Protein AF-A0A969E3R2-F1 (afdb_monomer)

Mean predicted aligned error: 13.22 Å

Solvent-accessible surface area (backbone atoms only — not comparable to full-atom values): 5756 Å² total; per-residue (Å²): 136,86,90,78,77,93,78,64,50,60,49,79,47,80,44,82,46,75,50,77,48,81,46,78,47,78,49,75,51,90,48,96,88,47,92,68,66,53,71,49,77,49,79,48,79,46,80,49,36,30,44,36,42,37,40,38,42,41,61,88,53,37,36,41,35,42,35,40,38,32,45,50,55,92,89,43,81,66,16,66,86,63,40,48,75,48,80,48,75,52,67,62,86,130

Sequence (94 aa):
MARLFTQKKTAHTLFLMGGGKYFMYLGRVNNPQIQDALQTKFNTFSFDKGLMYNLKIGRGNHYFSGRIYTPVFDGKWIAIENATVELGAGFQLK

Foldseek 3Di:
DDDDDPDDQKDKDKDKDKDKDWDWDWDWDDDPVDPDTDTDIDIDIDIKIKMKMKMWGDDDQKIKIKIWIFICPPPDSPRVVVIDIDIDIDGDDD

Radius of gyration: 23.35 Å; Cα contacts (8 Å, |Δi|>4): 166; chains: 1; bounding box: 50×19×64 Å

Structure (mmCIF, N/CA/C/O backbone):
data_AF-A0A969E3R2-F1
#
_entry.id   AF-A0A969E3R2-F1
#
loop_
_atom_site.group_PDB
_atom_site.id
_atom_site.type_symbol
_atom_site.label_atom_id
_atom_site.label_alt_id
_atom_site.label_comp_id
_atom_site.label_asym_id
_atom_site.label_entity_id
_atom_site.label_seq_id
_atom_site.pdbx_PDB_ins_code
_atom_site.Cartn_x
_atom_site.Cartn_y
_atom_site.Cartn_z
_atom_site.occupancy
_atom_site.B_iso_or_equiv
_atom_site.auth_seq_id
_atom_site.auth_comp_id
_atom_site.auth_asym_id
_atom_site.auth_atom_id
_atom_site.pdbx_PDB_model_num
ATOM 1 N N . MET A 1 1 ? -25.632 -8.403 -0.029 1.00 36.66 1 MET A N 1
ATOM 2 C CA . MET A 1 1 ? -25.766 -7.692 1.264 1.00 36.66 1 MET A CA 1
ATOM 3 C C . MET A 1 1 ? -25.045 -8.488 2.345 1.00 36.66 1 MET A C 1
ATOM 5 O O . MET A 1 1 ? -25.582 -9.491 2.791 1.00 36.66 1 MET A O 1
ATOM 9 N N . ALA A 1 2 ? -23.834 -8.094 2.746 1.00 34.84 2 ALA A N 1
ATOM 10 C CA . ALA A 1 2 ? -23.123 -8.742 3.851 1.00 34.84 2 ALA A CA 1
ATOM 11 C C . ALA A 1 2 ? -23.249 -7.873 5.113 1.00 34.84 2 ALA A C 1
ATOM 13 O O . ALA A 1 2 ? -22.570 -6.859 5.253 1.00 34.84 2 ALA A O 1
ATOM 14 N N . ARG A 1 3 ? -24.169 -8.256 6.008 1.00 43.31 3 ARG A N 1
ATOM 15 C CA . ARG A 1 3 ? -24.267 -7.734 7.377 1.00 43.31 3 ARG A CA 1
ATOM 16 C C . ARG A 1 3 ? -23.210 -8.431 8.235 1.00 43.31 3 ARG A C 1
ATOM 18 O O . ARG A 1 3 ? -23.419 -9.556 8.668 1.00 43.31 3 ARG A O 1
ATOM 25 N N . LEU A 1 4 ? -22.108 -7.752 8.515 1.00 42.16 4 LEU A N 1
ATOM 26 C CA . LEU A 1 4 ? -21.256 -8.007 9.679 1.00 42.16 4 LEU A CA 1
ATOM 27 C C . LEU A 1 4 ? -20.873 -6.639 10.265 1.00 42.16 4 LEU A C 1
ATOM 29 O O . LEU A 1 4 ? -20.865 -5.664 9.527 1.00 42.16 4 LEU A O 1
ATOM 33 N N . PHE A 1 5 ? -20.566 -6.571 11.564 1.00 43.69 5 PHE A N 1
ATOM 34 C CA . PHE A 1 5 ? -20.118 -5.388 12.339 1.00 43.69 5 PHE A CA 1
ATOM 35 C C . PHE A 1 5 ? -21.127 -4.663 13.254 1.00 43.69 5 PHE A C 1
ATOM 37 O O . PHE A 1 5 ? -20.919 -3.495 13.561 1.00 43.69 5 PHE A O 1
ATOM 44 N N . THR A 1 6 ? -22.143 -5.322 13.814 1.00 46.22 6 THR A N 1
ATOM 45 C CA . THR A 1 6 ? -22.995 -4.693 14.855 1.00 46.22 6 THR A CA 1
ATOM 46 C C . THR A 1 6 ? -22.575 -4.930 16.315 1.00 46.22 6 THR A C 1
ATOM 48 O O . THR A 1 6 ? -23.359 -4.612 17.200 1.00 46.22 6 THR A O 1
ATOM 51 N N . GLN A 1 7 ? -21.356 -5.412 16.627 1.00 50.75 7 GLN A N 1
ATOM 52 C CA . GLN A 1 7 ? -20.897 -5.496 18.039 1.00 50.75 7 GLN A CA 1
ATOM 53 C C . GLN A 1 7 ? -19.402 -5.262 18.332 1.00 50.75 7 GLN A C 1
ATOM 55 O O . GLN A 1 7 ? -19.049 -5.019 19.487 1.00 50.75 7 GLN A O 1
ATOM 60 N N . LYS A 1 8 ? -18.491 -5.294 17.350 1.00 55.06 8 LYS A N 1
ATOM 61 C CA . LYS A 1 8 ? -17.065 -5.046 17.631 1.00 55.06 8 LYS A CA 1
ATOM 62 C C . LYS A 1 8 ? -16.786 -3.541 17.628 1.00 55.06 8 LYS A C 1
ATOM 64 O O . LYS A 1 8 ? -16.783 -2.920 16.572 1.00 55.06 8 LYS A O 1
ATOM 69 N N . LYS A 1 9 ? -16.531 -2.972 18.817 1.00 69.12 9 LYS A N 1
ATOM 70 C CA . LYS A 1 9 ? -16.112 -1.565 19.011 1.00 69.12 9 LYS A CA 1
ATOM 71 C C . LYS A 1 9 ? -14.812 -1.224 18.274 1.00 69.12 9 LYS A C 1
ATOM 73 O O . LYS A 1 9 ? -14.566 -0.058 18.007 1.00 69.12 9 LYS A O 1
ATOM 78 N N . THR A 1 10 ? -14.013 -2.229 17.915 1.00 78.69 10 THR A N 1
ATOM 79 C CA . THR A 1 10 ? -12.768 -2.055 17.166 1.00 78.69 10 THR A CA 1
ATOM 80 C C . THR A 1 10 ? -12.621 -3.149 16.112 1.00 78.69 10 THR A C 1
ATOM 82 O O . THR A 1 10 ? -12.883 -4.322 16.384 1.00 78.69 10 THR A O 1
ATOM 85 N N . ALA A 1 11 ? -12.190 -2.771 14.913 1.00 82.69 11 ALA A N 1
ATOM 86 C CA . ALA A 1 11 ? -11.840 -3.660 13.818 1.00 82.69 11 ALA A CA 1
ATOM 87 C C . ALA A 1 11 ? -10.421 -3.342 13.330 1.00 82.69 11 ALA A C 1
ATOM 89 O O . ALA A 1 11 ? -10.077 -2.182 13.103 1.00 82.69 11 ALA A O 1
ATOM 90 N N . HIS A 1 12 ? -9.620 -4.390 13.152 1.00 87.25 12 HIS A N 1
ATOM 91 C CA . HIS A 1 12 ? -8.268 -4.329 12.604 1.00 87.25 12 HIS A CA 1
ATOM 92 C C . HIS A 1 12 ? -8.238 -5.175 11.339 1.00 87.25 12 HIS A C 1
ATOM 94 O O . HIS A 1 12 ? -8.736 -6.301 11.345 1.00 87.25 12 HIS A O 1
ATOM 100 N N . THR A 1 13 ? -7.681 -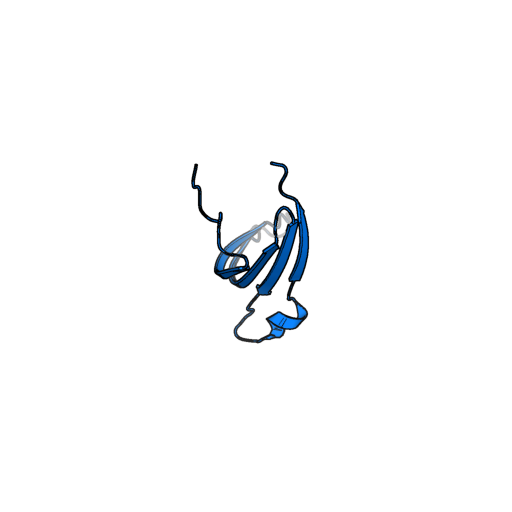4.645 10.257 1.00 87.38 13 THR A N 1
ATOM 101 C CA . THR A 1 13 ? -7.518 -5.391 9.007 1.00 87.38 13 THR A CA 1
ATOM 102 C C . THR A 1 13 ? -6.123 -5.161 8.457 1.00 87.38 13 THR A C 1
ATOM 104 O O . THR A 1 13 ? -5.706 -4.018 8.294 1.00 87.38 13 THR A O 1
ATOM 107 N N . LEU A 1 14 ? -5.410 -6.247 8.175 1.00 86.56 14 LEU A N 1
ATOM 108 C CA . LEU A 1 14 ? -4.084 -6.233 7.574 1.00 86.56 14 LEU A CA 1
ATOM 109 C C . LEU A 1 14 ? -4.183 -6.818 6.165 1.00 86.56 14 LEU A C 1
ATOM 111 O O . LEU A 1 14 ? -4.709 -7.917 5.99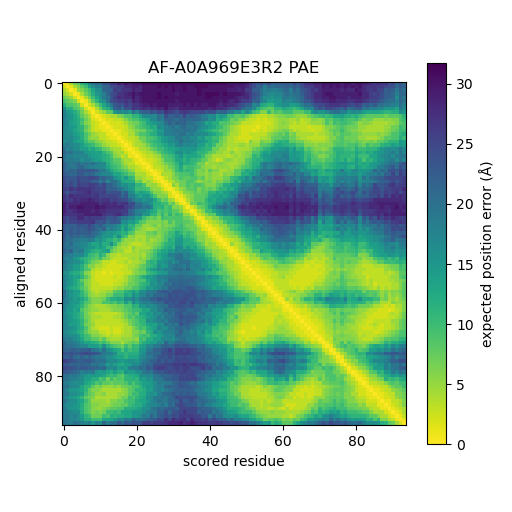8 1.00 86.56 14 LEU A O 1
ATOM 115 N N . PHE A 1 15 ? -3.675 -6.097 5.173 1.00 82.81 15 PHE A N 1
ATOM 116 C CA . PHE A 1 15 ? -3.615 -6.544 3.787 1.00 82.81 15 PHE A CA 1
ATOM 117 C C . PHE A 1 15 ? -2.175 -6.528 3.285 1.00 82.81 15 PHE A C 1
ATOM 119 O O . PHE A 1 15 ? -1.440 -5.562 3.494 1.00 82.81 15 PHE A O 1
ATOM 126 N N . LEU A 1 16 ? -1.803 -7.592 2.578 1.00 81.81 16 LEU A N 1
ATOM 127 C CA . LEU A 1 16 ? -0.610 -7.634 1.744 1.00 81.81 16 LEU A CA 1
ATOM 128 C C . LEU A 1 16 ? -1.051 -7.363 0.307 1.00 81.81 16 LEU A C 1
ATOM 130 O O . LEU A 1 16 ? -1.903 -8.070 -0.229 1.00 81.81 16 LEU A O 1
ATOM 134 N N . MET A 1 17 ? -0.502 -6.315 -0.291 1.00 78.50 17 MET A N 1
ATOM 135 C CA . MET A 1 17 ? -0.776 -5.913 -1.663 1.00 78.50 17 MET A CA 1
ATOM 136 C C . MET A 1 17 ? 0.428 -6.267 -2.527 1.00 78.50 17 MET A C 1
ATOM 138 O O . MET A 1 17 ? 1.564 -5.966 -2.169 1.00 78.50 17 MET A O 1
ATOM 142 N N . GLY A 1 18 ? 0.173 -6.904 -3.664 1.00 80.44 18 GLY A N 1
ATOM 143 C CA . GLY A 1 18 ? 1.173 -7.186 -4.685 1.00 80.44 18 GLY A CA 1
ATOM 144 C C . GLY A 1 18 ? 0.592 -6.864 -6.054 1.00 80.44 18 GLY A C 1
ATOM 145 O O . GLY A 1 18 ? -0.554 -7.214 -6.332 1.00 80.44 18 GLY A O 1
ATOM 146 N N . GLY A 1 19 ? 1.364 -6.182 -6.891 1.00 72.94 19 GLY A N 1
ATOM 147 C CA . GLY A 1 19 ? 0.981 -5.816 -8.248 1.00 72.94 19 GLY A CA 1
ATOM 148 C C . GLY A 1 19 ? 2.189 -5.825 -9.177 1.00 72.94 19 GLY A C 1
ATOM 149 O O . GLY A 1 19 ? 3.286 -5.444 -8.785 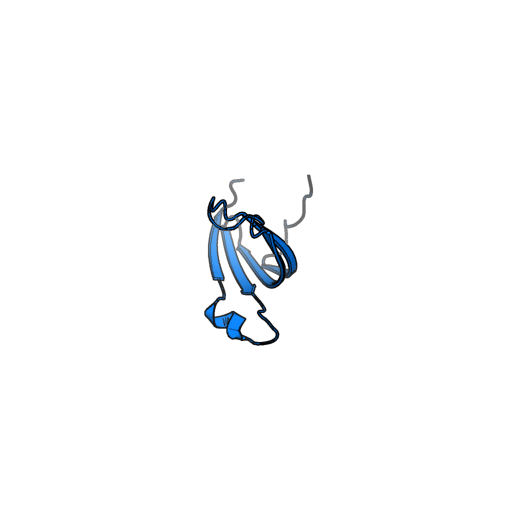1.00 72.94 19 GLY A O 1
ATOM 150 N N . GLY A 1 20 ? 1.997 -6.281 -10.411 1.00 75.75 20 GLY A N 1
ATOM 151 C CA . GLY A 1 20 ? 3.008 -6.207 -11.464 1.00 75.75 20 GLY A CA 1
ATOM 152 C C . GLY A 1 20 ? 2.609 -5.160 -12.495 1.00 75.75 20 GLY A C 1
ATOM 153 O O . GLY A 1 20 ? 1.478 -5.177 -12.982 1.00 75.75 20 GLY A O 1
ATOM 154 N N . LYS A 1 21 ? 3.525 -4.259 -12.840 1.00 74.75 21 LYS A N 1
ATOM 155 C CA . LYS A 1 21 ? 3.385 -3.323 -13.956 1.00 74.75 21 LYS A CA 1
ATOM 156 C C . LYS A 1 21 ? 4.301 -3.767 -15.087 1.00 74.75 21 LYS A C 1
ATOM 158 O O . LYS A 1 21 ? 5.505 -3.923 -14.895 1.00 74.75 21 LYS A O 1
ATOM 163 N N . TYR A 1 22 ? 3.722 -3.950 -16.267 1.00 73.44 22 TYR A N 1
ATOM 164 C CA . TYR A 1 22 ? 4.453 -4.241 -17.494 1.00 73.44 22 TYR A CA 1
ATOM 165 C C . TYR A 1 22 ? 4.447 -3.001 -18.385 1.00 73.44 22 TYR A C 1
ATOM 167 O O . TYR A 1 22 ? 3.382 -2.523 -18.776 1.00 73.44 22 TYR A O 1
ATOM 175 N N . PHE A 1 23 ? 5.633 -2.487 -18.699 1.00 75.19 23 PHE A N 1
ATOM 176 C CA . PHE A 1 23 ? 5.813 -1.360 -19.604 1.00 75.19 23 PHE A CA 1
ATOM 177 C C . PHE A 1 23 ? 6.513 -1.830 -20.875 1.00 75.19 23 PHE A C 1
ATOM 179 O O . PHE A 1 23 ? 7.572 -2.455 -20.816 1.00 75.19 23 PHE A O 1
ATOM 186 N N . MET A 1 24 ? 5.928 -1.493 -22.024 1.00 75.00 24 MET A N 1
ATOM 187 C CA . MET A 1 24 ? 6.510 -1.738 -23.338 1.00 75.00 24 MET A CA 1
ATOM 188 C C . MET A 1 24 ? 6.678 -0.401 -24.053 1.00 75.00 24 MET A C 1
ATOM 190 O O . MET A 1 24 ? 5.694 0.256 -24.394 1.00 75.00 24 MET A O 1
ATOM 194 N N . TYR A 1 25 ? 7.927 -0.002 -24.281 1.00 74.31 25 TYR A N 1
ATOM 195 C CA . TYR A 1 25 ? 8.268 1.203 -25.027 1.00 74.31 25 TYR A CA 1
ATOM 196 C C . TYR A 1 25 ? 8.772 0.815 -26.414 1.00 74.31 25 TYR A C 1
ATOM 198 O O . TYR A 1 25 ? 9.698 0.013 -26.546 1.00 74.31 25 TYR A O 1
ATOM 206 N N . LEU A 1 26 ? 8.167 1.401 -27.447 1.00 73.94 26 LEU A N 1
ATOM 207 C CA . LEU A 1 26 ? 8.595 1.263 -28.835 1.00 73.94 26 LEU A CA 1
ATOM 208 C C . LEU A 1 26 ? 9.012 2.638 -29.359 1.00 73.94 26 LEU A C 1
ATOM 210 O O . LEU A 1 26 ? 8.162 3.472 -29.668 1.00 73.94 26 LEU A O 1
ATOM 214 N N . GLY A 1 27 ? 10.319 2.865 -29.462 1.00 65.44 27 GLY A N 1
ATOM 215 C CA . GLY A 1 27 ? 10.881 4.030 -30.136 1.00 65.44 27 GLY A CA 1
ATOM 216 C C . GLY A 1 27 ? 11.105 3.716 -31.611 1.00 65.44 27 GLY A C 1
ATOM 217 O O . GLY A 1 27 ? 11.771 2.735 -31.943 1.00 65.44 27 GLY A O 1
ATOM 218 N N . ARG A 1 28 ? 10.551 4.539 -32.506 1.00 67.50 28 ARG A N 1
ATOM 219 C CA . ARG A 1 28 ? 10.878 4.519 -33.938 1.00 67.50 28 ARG A CA 1
ATOM 220 C C . ARG A 1 28 ? 11.487 5.862 -34.306 1.00 67.50 28 ARG A C 1
ATOM 222 O O . ARG A 1 28 ? 10.801 6.878 -34.230 1.00 67.50 28 ARG A O 1
ATOM 229 N N . VAL A 1 29 ? 12.756 5.866 -34.700 1.00 65.00 29 VAL A N 1
ATOM 230 C CA . VAL A 1 29 ? 13.410 7.065 -35.240 1.00 65.00 29 VAL A CA 1
ATOM 231 C C . VAL A 1 29 ? 13.312 7.007 -36.758 1.00 65.00 29 VAL A C 1
ATOM 233 O O . VAL A 1 29 ? 13.881 6.112 -37.378 1.00 65.00 29 VAL A O 1
ATOM 236 N N . ASN A 1 30 ? 12.568 7.941 -37.351 1.00 62.94 30 ASN A N 1
ATOM 237 C CA . ASN A 1 30 ? 12.417 8.031 -38.801 1.00 62.94 30 ASN A CA 1
ATOM 238 C C . ASN A 1 30 ? 13.363 9.117 -39.332 1.00 62.94 30 ASN A C 1
ATOM 240 O O . ASN A 1 30 ? 12.991 10.287 -39.403 1.00 62.94 30 ASN A O 1
ATOM 244 N N . ASN A 1 31 ? 14.612 8.740 -39.618 1.00 63.09 31 ASN A N 1
ATOM 245 C CA . ASN A 1 31 ? 15.614 9.638 -40.189 1.00 63.09 31 ASN A CA 1
ATOM 246 C C . ASN A 1 31 ? 15.919 9.205 -41.635 1.00 63.09 31 ASN A C 1
ATOM 248 O O . ASN A 1 31 ? 16.445 8.111 -41.818 1.00 63.09 31 ASN A O 1
ATOM 252 N N . PRO A 1 32 ? 15.653 10.042 -42.656 1.00 65.06 32 PRO A N 1
ATOM 253 C CA . PRO A 1 32 ? 15.896 9.694 -44.058 1.00 65.06 32 PRO A CA 1
ATOM 254 C C . PRO A 1 32 ? 17.380 9.482 -44.417 1.00 65.06 32 PRO A C 1
ATOM 256 O O . PRO A 1 32 ? 17.665 8.975 -45.497 1.00 65.06 32 PRO A O 1
ATOM 259 N N . GLN A 1 33 ? 18.327 9.844 -43.539 1.00 65.38 33 GLN A N 1
ATOM 260 C CA . GLN A 1 33 ? 19.765 9.587 -43.726 1.00 65.38 33 GLN A CA 1
ATOM 261 C C . GLN A 1 33 ? 20.238 8.233 -43.168 1.00 65.38 33 GLN A C 1
ATOM 263 O O . GLN A 1 33 ? 21.363 7.823 -43.444 1.00 65.38 33 GLN A O 1
ATOM 268 N N . ILE A 1 34 ? 19.407 7.532 -42.391 1.00 61.53 34 ILE A N 1
ATOM 269 C CA . ILE A 1 34 ? 19.720 6.221 -41.811 1.00 61.53 34 ILE A CA 1
ATOM 270 C C . ILE A 1 34 ? 18.762 5.222 -42.469 1.00 61.53 34 ILE A C 1
ATOM 272 O O . ILE A 1 34 ? 17.585 5.180 -42.128 1.00 61.53 34 ILE A O 1
ATOM 276 N N . GLN A 1 35 ? 19.250 4.471 -43.463 1.00 53.88 35 GLN A N 1
ATOM 277 C CA . GLN A 1 35 ? 18.437 3.565 -44.297 1.00 53.88 35 GLN A CA 1
ATOM 278 C C . GLN A 1 35 ? 17.681 2.490 -43.498 1.00 53.88 35 GLN A C 1
ATOM 280 O O . GLN A 1 35 ? 16.618 2.051 -43.932 1.00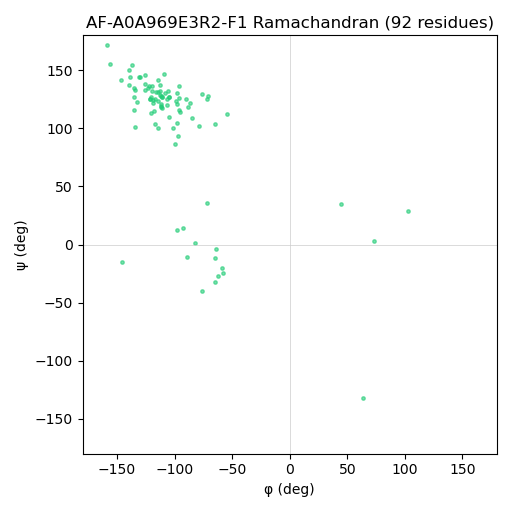 53.88 35 GLN A O 1
ATOM 285 N N . ASP A 1 36 ? 18.173 2.134 -42.312 1.00 56.97 36 ASP A N 1
ATOM 286 C CA . ASP A 1 36 ? 17.517 1.206 -41.400 1.00 56.97 36 ASP A CA 1
ATOM 287 C C . ASP A 1 36 ? 16.882 1.972 -40.237 1.00 56.97 36 ASP A C 1
ATOM 289 O O . ASP A 1 36 ? 17.565 2.518 -39.369 1.00 56.97 36 ASP A O 1
ATOM 293 N N . ALA A 1 37 ? 15.548 2.025 -40.213 1.00 57.81 37 ALA A N 1
ATOM 294 C CA . ALA A 1 37 ? 14.796 2.638 -39.126 1.00 57.81 37 ALA A CA 1
ATOM 295 C C . ALA A 1 37 ? 15.218 2.017 -37.784 1.00 57.81 37 ALA A C 1
ATOM 297 O O . ALA A 1 37 ? 14.933 0.847 -37.514 1.00 57.81 37 ALA A O 1
ATOM 298 N N . LEU A 1 38 ? 15.879 2.803 -36.930 1.00 56.69 38 LEU A N 1
ATOM 299 C CA . LEU A 1 38 ? 16.297 2.351 -35.608 1.00 56.69 38 LEU A CA 1
ATOM 300 C C . LEU A 1 38 ? 15.032 2.071 -34.776 1.00 56.69 38 LEU A C 1
ATOM 302 O O . LEU A 1 38 ? 14.340 2.995 -34.337 1.00 56.69 38 LEU A O 1
ATOM 306 N N . GLN A 1 39 ? 14.699 0.787 -34.613 1.00 59.19 39 GLN A N 1
ATOM 307 C CA . GLN A 1 39 ? 13.607 0.322 -33.761 1.00 59.19 39 GLN A CA 1
ATOM 308 C C . GLN A 1 39 ? 14.183 -0.124 -32.423 1.00 59.19 39 GLN A C 1
ATOM 310 O O . GLN A 1 39 ? 14.758 -1.207 -32.315 1.00 59.19 39 GLN A O 1
ATOM 315 N N . THR A 1 40 ? 14.008 0.688 -31.388 1.00 61.22 40 THR A N 1
ATOM 316 C CA . THR A 1 40 ? 14.365 0.301 -30.022 1.00 61.22 40 THR A CA 1
ATOM 317 C C . THR A 1 40 ? 13.110 -0.157 -29.284 1.00 61.22 40 THR A C 1
ATOM 319 O O . THR A 1 40 ? 12.102 0.551 -29.216 1.00 61.22 40 THR A O 1
ATOM 322 N N . LYS A 1 41 ? 13.148 -1.389 -28.765 1.00 60.94 41 LYS A N 1
ATOM 323 C CA . LYS A 1 41 ? 12.096 -1.974 -27.926 1.00 60.94 41 LYS A CA 1
ATOM 324 C C . LYS A 1 41 ? 12.645 -2.147 -26.518 1.00 60.94 41 LYS A C 1
ATOM 326 O O . LYS A 1 41 ? 13.606 -2.889 -26.334 1.00 60.94 41 LYS A O 1
ATOM 331 N N . PHE A 1 42 ? 12.024 -1.492 -25.545 1.00 70.38 42 PHE A N 1
ATOM 332 C CA . PHE A 1 42 ? 12.350 -1.663 -24.132 1.00 70.38 42 PHE A CA 1
ATOM 333 C C . PHE A 1 42 ? 11.158 -2.288 -23.418 1.00 70.38 42 PHE A C 1
ATOM 335 O O . PHE A 1 42 ? 10.053 -1.745 -23.456 1.00 70.38 42 PHE A O 1
ATOM 342 N N . ASN A 1 43 ? 11.401 -3.421 -22.763 1.00 70.25 43 ASN A N 1
ATOM 343 C CA . ASN A 1 43 ? 10.418 -4.098 -21.929 1.00 70.25 43 ASN A CA 1
ATOM 344 C C . ASN A 1 43 ? 10.888 -3.993 -20.479 1.00 70.25 43 ASN A C 1
ATOM 346 O O . ASN A 1 43 ? 11.950 -4.516 -20.142 1.00 70.25 43 ASN A O 1
ATOM 350 N N . THR A 1 44 ? 10.096 -3.341 -19.632 1.00 70.94 44 THR A N 1
ATOM 351 C CA . THR A 1 44 ? 10.392 -3.201 -18.203 1.00 70.94 44 THR A CA 1
ATOM 352 C C . THR A 1 44 ? 9.258 -3.810 -17.397 1.00 70.94 44 THR A C 1
ATOM 354 O O . THR A 1 44 ? 8.093 -3.450 -17.573 1.00 70.94 44 THR A O 1
ATOM 357 N N . PHE A 1 45 ? 9.606 -4.722 -16.492 1.00 68.31 45 PHE A N 1
ATOM 358 C CA . PHE A 1 45 ? 8.685 -5.277 -15.510 1.00 68.31 45 PHE A CA 1
ATOM 359 C C . PHE A 1 45 ? 8.990 -4.666 -14.142 1.00 68.31 45 PHE A C 1
ATOM 361 O O . PHE A 1 45 ? 10.131 -4.703 -13.687 1.00 68.31 45 PHE A O 1
ATOM 368 N N . SER A 1 46 ? 7.979 -4.110 -13.485 1.00 67.50 46 SER A N 1
ATOM 369 C CA . SER A 1 46 ? 8.081 -3.563 -12.133 1.00 67.50 46 SER A CA 1
ATOM 370 C C . SER A 1 46 ? 7.133 -4.334 -11.218 1.00 67.50 46 SER A C 1
ATOM 372 O O . SER A 1 46 ? 5.939 -4.425 -11.491 1.00 67.50 46 SER A O 1
ATOM 374 N N . PHE A 1 47 ? 7.675 -4.936 -10.159 1.00 67.81 47 PHE A N 1
ATOM 375 C CA . PHE A 1 47 ? 6.888 -5.557 -9.097 1.00 67.81 47 PHE A CA 1
ATOM 376 C C . PHE A 1 47 ? 6.738 -4.567 -7.945 1.00 67.81 47 PHE A C 1
ATOM 378 O O . PHE A 1 47 ? 7.715 -4.237 -7.276 1.00 67.81 47 PHE A O 1
ATOM 385 N N . ASP A 1 48 ? 5.505 -4.152 -7.686 1.00 70.88 48 ASP A N 1
ATOM 386 C CA . ASP A 1 48 ? 5.141 -3.365 -6.519 1.00 70.88 48 ASP A CA 1
ATOM 387 C C . ASP A 1 48 ? 4.574 -4.302 -5.446 1.00 70.88 48 ASP A C 1
ATOM 389 O O . ASP A 1 48 ? 3.683 -5.117 -5.699 1.00 70.88 48 ASP A O 1
ATOM 393 N N . LYS A 1 49 ? 5.080 -4.184 -4.221 1.00 76.56 49 LYS A N 1
ATOM 394 C CA . LYS A 1 49 ? 4.546 -4.874 -3.042 1.00 76.56 49 LYS A CA 1
ATOM 395 C C . LYS A 1 49 ? 4.366 -3.862 -1.921 1.00 76.56 49 LYS A C 1
ATOM 397 O O . LYS A 1 49 ? 5.158 -2.936 -1.786 1.00 76.56 49 LYS A O 1
ATOM 402 N N . GLY A 1 50 ? 3.327 -4.014 -1.116 1.00 79.31 50 GLY A N 1
ATOM 403 C CA . GLY A 1 50 ? 2.996 -3.067 -0.058 1.00 79.31 50 GLY A CA 1
ATOM 404 C C . GLY A 1 50 ? 2.183 -3.712 1.049 1.00 79.31 50 GLY A C 1
ATOM 405 O O . GLY A 1 50 ? 1.504 -4.718 0.845 1.00 79.31 50 GLY A O 1
ATOM 406 N N . LEU A 1 51 ? 2.262 -3.128 2.236 1.00 84.56 51 LEU A N 1
ATOM 407 C CA . LEU A 1 51 ? 1.487 -3.538 3.395 1.00 84.56 51 LEU A CA 1
ATOM 408 C C . LEU A 1 51 ? 0.493 -2.430 3.726 1.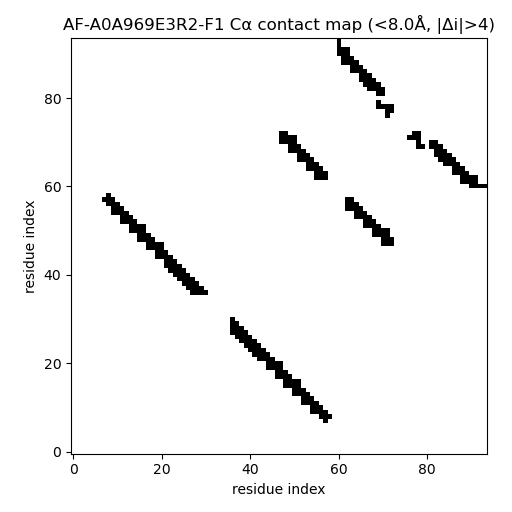00 84.56 51 LEU A C 1
ATOM 410 O O . LEU A 1 51 ? 0.853 -1.256 3.782 1.00 84.56 51 LEU A O 1
ATOM 414 N N . MET A 1 52 ? -0.766 -2.803 3.929 1.00 85.25 52 MET A N 1
ATOM 415 C CA . MET A 1 52 ? -1.810 -1.877 4.343 1.00 85.25 52 MET A CA 1
ATOM 416 C C . MET A 1 52 ? -2.411 -2.341 5.660 1.00 85.25 52 MET A C 1
ATOM 418 O O . MET A 1 52 ? -2.915 -3.458 5.774 1.00 85.25 52 MET A O 1
ATOM 422 N N . TYR A 1 53 ? -2.408 -1.454 6.641 1.00 85.88 53 TYR A N 1
ATOM 423 C CA . TYR A 1 53 ? -3.075 -1.652 7.912 1.00 85.88 53 TYR A CA 1
ATOM 424 C C . TYR A 1 53 ? -4.265 -0.703 8.026 1.00 85.88 53 TYR A C 1
ATOM 426 O O . TYR A 1 53 ? -4.130 0.504 7.851 1.00 85.88 53 TYR A O 1
ATOM 434 N N . ASN A 1 54 ? -5.437 -1.249 8.328 1.00 87.62 54 ASN A N 1
ATOM 435 C CA . ASN A 1 54 ? -6.663 -0.503 8.572 1.00 87.62 54 ASN A CA 1
ATOM 436 C C . ASN A 1 54 ? -7.124 -0.731 10.011 1.00 87.62 54 ASN A C 1
ATOM 438 O O . ASN A 1 54 ? -7.362 -1.864 10.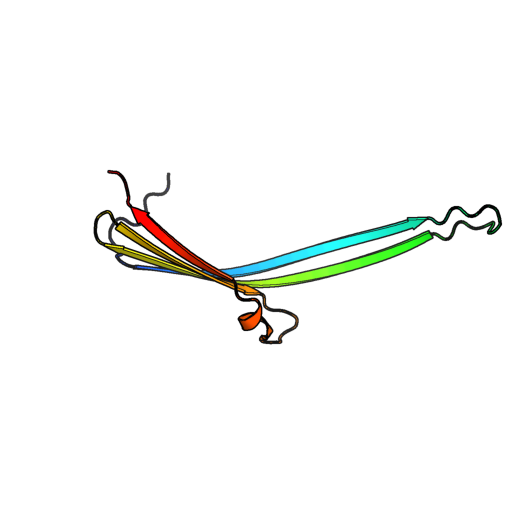433 1.00 87.62 54 ASN A O 1
ATOM 442 N N . LEU A 1 55 ? -7.320 0.361 10.734 1.00 88.12 55 LEU A N 1
ATOM 443 C CA . LEU A 1 55 ? -7.902 0.416 12.062 1.00 88.12 55 LEU A CA 1
ATOM 444 C C . LEU A 1 55 ? -9.233 1.158 11.982 1.00 88.12 55 LEU A C 1
ATOM 446 O O . LEU A 1 55 ? -9.303 2.256 11.440 1.00 88.12 55 LEU A O 1
ATOM 450 N N . LYS A 1 56 ? -10.289 0.599 12.563 1.00 87.56 56 LYS A N 1
ATOM 451 C CA . LYS A 1 56 ? -11.571 1.287 12.735 1.00 87.56 56 LYS A CA 1
ATOM 452 C C . LYS A 1 56 ? -12.051 1.108 14.164 1.00 87.56 56 LYS A C 1
ATOM 454 O O . LYS A 1 56 ? -12.218 -0.020 14.612 1.00 87.56 56 LYS A O 1
ATOM 459 N N . ILE A 1 57 ? -12.289 2.204 14.869 1.00 86.56 57 ILE A N 1
ATOM 460 C CA . ILE A 1 57 ? -12.786 2.228 16.246 1.00 86.56 57 ILE A CA 1
ATOM 461 C C . ILE A 1 57 ? -14.133 2.950 16.240 1.00 86.56 57 ILE A C 1
ATOM 463 O O . ILE A 1 57 ? -14.229 4.073 15.765 1.00 86.56 57 ILE A O 1
ATOM 467 N N . GLY A 1 58 ? -15.184 2.314 16.743 1.00 79.12 58 GLY A N 1
ATOM 468 C CA . GLY A 1 58 ? -16.539 2.854 16.789 1.00 79.12 58 GLY A CA 1
ATOM 469 C C . GLY A 1 58 ? -17.126 2.837 18.196 1.00 79.12 58 GLY A C 1
ATOM 470 O O . GLY A 1 58 ? -17.005 1.850 18.927 1.00 79.12 58 GLY A O 1
ATOM 471 N N . ARG A 1 59 ? -17.813 3.921 18.568 1.00 77.94 59 ARG A N 1
ATOM 472 C CA . ARG A 1 59 ? -18.606 4.017 19.800 1.00 77.94 59 ARG A CA 1
ATOM 473 C C . ARG A 1 59 ? -19.955 4.667 19.491 1.00 77.94 59 ARG A C 1
ATOM 475 O O . ARG A 1 59 ? -20.028 5.844 19.145 1.00 77.94 59 ARG A O 1
ATOM 482 N N . GLY A 1 60 ? -21.035 3.906 19.671 1.00 76.25 60 GLY A N 1
ATOM 483 C CA . GLY A 1 60 ? -22.388 4.363 19.345 1.00 76.25 60 GLY A CA 1
ATOM 484 C C . GLY A 1 60 ? -22.531 4.633 17.847 1.00 76.25 60 GLY A C 1
ATOM 485 O O . GLY A 1 60 ? -22.100 3.819 17.038 1.00 76.25 60 GLY A O 1
ATOM 486 N N . ASN A 1 61 ? -23.090 5.790 17.491 1.00 78.94 61 ASN A N 1
ATOM 487 C CA . ASN A 1 61 ? -23.238 6.211 16.096 1.00 78.94 61 ASN A CA 1
ATOM 488 C C . ASN A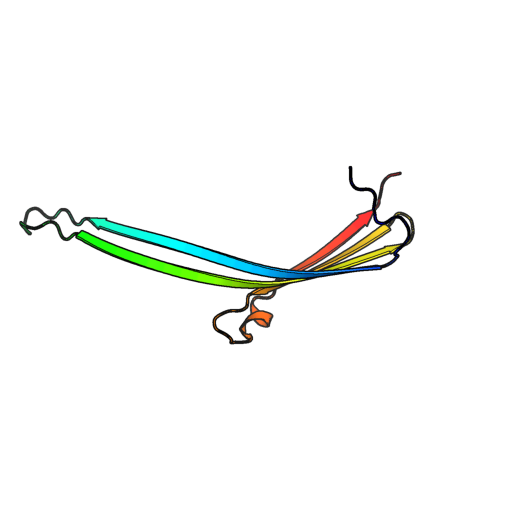 1 61 ? -21.967 6.849 15.508 1.00 78.94 61 ASN A C 1
ATOM 490 O O . ASN A 1 61 ? -22.004 7.250 14.355 1.00 78.94 61 ASN A O 1
ATOM 494 N N . HIS A 1 62 ? -20.860 6.960 16.250 1.00 78.38 62 HIS A N 1
ATOM 495 C CA . HIS A 1 62 ? -19.623 7.588 15.771 1.00 78.38 62 HIS A CA 1
ATOM 496 C C . HIS A 1 62 ? -18.527 6.549 15.541 1.00 78.38 62 HIS A C 1
ATOM 498 O O . HIS A 1 62 ? -18.418 5.567 16.282 1.00 78.38 62 HIS A O 1
ATOM 504 N N . TYR A 1 63 ? -17.678 6.788 14.545 1.00 85.81 63 TYR A N 1
ATOM 505 C CA . TYR A 1 63 ? -16.484 5.994 14.301 1.00 85.81 63 TYR A CA 1
ATOM 506 C C . TYR A 1 63 ? -15.289 6.859 13.901 1.00 85.81 63 TYR A C 1
ATOM 508 O O . TYR A 1 63 ? -15.421 7.898 13.262 1.00 85.81 63 TYR A O 1
ATOM 516 N N . PHE A 1 64 ? -14.111 6.370 14.258 1.00 85.25 64 PHE A N 1
ATOM 517 C CA . PHE A 1 64 ? -12.810 6.822 13.805 1.00 85.25 64 PHE A CA 1
ATOM 518 C C . PHE A 1 64 ? -12.164 5.701 12.994 1.00 85.25 64 PHE A C 1
ATOM 520 O O . PHE A 1 64 ? -12.301 4.520 13.321 1.00 85.25 64 PHE A O 1
ATOM 527 N N . SER A 1 65 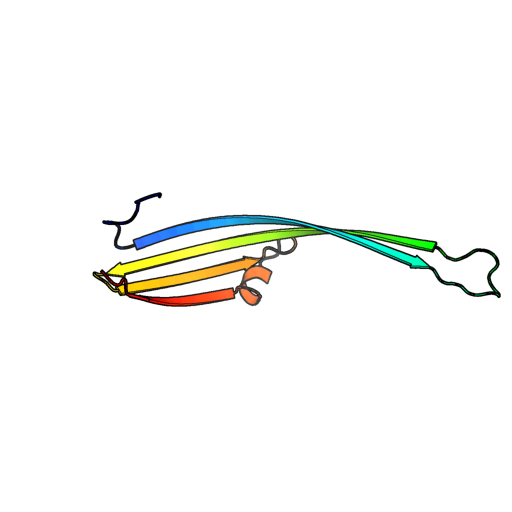? -11.466 6.048 11.928 1.00 87.19 65 SER A N 1
ATOM 528 C CA . SER A 1 65 ? -10.728 5.116 11.090 1.00 87.19 65 SER A CA 1
ATOM 529 C C . SER A 1 65 ? -9.347 5.670 10.793 1.00 87.19 65 SER A C 1
ATOM 531 O O . SER A 1 65 ? -9.222 6.824 10.408 1.00 87.19 65 SER A O 1
ATOM 533 N N . GLY A 1 66 ? -8.329 4.836 10.941 1.00 87.44 66 GLY A N 1
ATOM 534 C CA . GLY A 1 66 ? -6.977 5.109 10.484 1.00 87.44 66 GLY A CA 1
ATOM 535 C C . GLY A 1 66 ? -6.565 4.057 9.467 1.00 87.44 66 GLY A C 1
ATOM 536 O O . GLY A 1 66 ? -6.803 2.867 9.678 1.00 87.44 66 GLY A O 1
ATOM 537 N N . ARG A 1 67 ? -5.941 4.475 8.375 1.00 87.44 67 ARG A N 1
ATOM 538 C CA . ARG A 1 67 ? -5.312 3.589 7.401 1.00 87.44 67 ARG A CA 1
ATOM 539 C C . ARG A 1 67 ? -3.856 3.986 7.260 1.00 87.44 67 ARG A C 1
ATOM 541 O O . ARG A 1 67 ? -3.549 5.163 7.131 1.00 87.44 67 ARG A O 1
ATOM 548 N N . ILE A 1 68 ? -2.977 2.998 7.271 1.00 87.00 68 ILE A N 1
ATOM 549 C CA . ILE A 1 68 ? -1.553 3.162 7.010 1.00 87.00 68 ILE A CA 1
ATOM 550 C C . ILE A 1 68 ? -1.216 2.277 5.819 1.00 87.00 68 ILE A C 1
ATOM 552 O O . ILE A 1 68 ? -1.518 1.083 5.831 1.00 87.00 68 ILE A O 1
ATOM 556 N N . TYR A 1 69 ? -0.619 2.861 4.789 1.00 84.00 69 TYR A N 1
ATOM 557 C CA . TYR A 1 69 ? -0.087 2.149 3.636 1.00 84.00 69 TYR A CA 1
ATOM 558 C C . TYR A 1 69 ? 1.421 2.341 3.574 1.00 84.00 69 TYR A C 1
ATOM 560 O O . TYR A 1 69 ? 1.908 3.462 3.659 1.00 84.00 69 TYR A O 1
ATOM 568 N N . THR A 1 70 ? 2.149 1.246 3.409 1.00 82.12 70 THR A N 1
ATOM 569 C CA . THR A 1 70 ? 3.605 1.202 3.499 1.00 82.12 70 THR A CA 1
ATOM 570 C C . THR A 1 70 ? 4.129 0.391 2.308 1.00 82.12 70 THR A C 1
ATOM 572 O O . THR A 1 70 ? 4.020 -0.841 2.315 1.00 82.12 70 THR A O 1
ATOM 575 N N . PRO A 1 71 ? 4.640 1.047 1.249 1.00 78.38 71 PRO A N 1
ATOM 576 C CA . PRO A 1 71 ? 5.142 0.359 0.064 1.00 78.38 71 PRO A CA 1
ATOM 577 C C . PRO A 1 71 ? 6.520 -0.256 0.339 1.00 78.38 71 PRO A C 1
ATOM 579 O O . PRO A 1 71 ? 7.429 0.409 0.825 1.00 78.38 71 PRO A O 1
ATOM 582 N N . VAL A 1 72 ? 6.699 -1.535 0.022 1.00 73.50 72 VAL A N 1
ATOM 583 C CA . VAL A 1 72 ? 7.939 -2.280 0.265 1.00 73.50 72 VAL A CA 1
ATOM 584 C C . VAL A 1 72 ? 8.777 -2.296 -1.015 1.00 73.50 72 VAL A C 1
ATOM 586 O O . VAL A 1 72 ? 8.639 -3.179 -1.858 1.00 73.50 72 VAL A O 1
ATOM 589 N N . PHE A 1 73 ? 9.691 -1.340 -1.150 1.00 67.81 73 PHE A N 1
ATOM 590 C CA . PHE A 1 73 ? 10.620 -1.286 -2.280 1.00 67.81 73 PHE A CA 1
ATOM 591 C C . PHE A 1 73 ? 11.871 -2.130 -2.008 1.00 67.81 73 PHE A C 1
ATOM 593 O O . PHE A 1 73 ? 12.557 -1.934 -1.007 1.00 67.81 73 PHE A O 1
ATOM 600 N N . ASP A 1 74 ? 12.142 -3.106 -2.881 1.00 62.94 74 ASP A N 1
ATOM 601 C CA . ASP A 1 74 ? 13.409 -3.856 -2.980 1.00 62.94 74 ASP A CA 1
ATOM 602 C C . ASP A 1 74 ? 14.038 -4.349 -1.660 1.00 62.94 74 ASP A C 1
ATOM 604 O O . ASP A 1 74 ? 15.251 -4.401 -1.479 1.00 62.94 74 ASP A O 1
ATOM 608 N N . GLY A 1 75 ? 13.193 -4.734 -0.696 1.00 56.31 75 GLY A N 1
ATOM 609 C CA . GLY A 1 75 ? 13.644 -5.295 0.582 1.00 56.31 75 GLY A CA 1
ATOM 610 C C . GLY A 1 75 ? 14.260 -4.279 1.550 1.00 56.31 75 GLY A C 1
ATOM 611 O O . GLY A 1 75 ? 14.672 -4.670 2.641 1.00 56.31 75 GLY A O 1
ATOM 612 N N . LYS A 1 76 ? 14.282 -2.986 1.205 1.00 57.31 76 LYS A N 1
ATOM 613 C CA . LYS A 1 76 ? 14.666 -1.911 2.125 1.00 57.31 76 LYS A CA 1
ATOM 614 C C . LYS A 1 76 ? 13.420 -1.295 2.758 1.00 57.31 76 LYS A C 1
ATOM 616 O O . LYS A 1 76 ? 12.450 -0.967 2.079 1.00 57.31 76 LYS A O 1
ATOM 621 N N . TRP A 1 77 ? 13.474 -1.056 4.066 1.00 54.78 77 TRP A N 1
ATOM 622 C CA . TRP A 1 77 ? 12.441 -0.352 4.840 1.00 54.78 77 TRP A CA 1
ATOM 623 C C . TRP A 1 77 ? 12.396 1.167 4.556 1.00 54.78 77 TRP A C 1
ATOM 625 O O . TRP A 1 77 ? 12.054 1.954 5.431 1.00 54.78 77 TRP A O 1
ATOM 635 N N . ILE A 1 78 ? 12.642 1.587 3.305 1.00 55.12 78 ILE A N 1
ATOM 636 C CA . ILE A 1 78 ? 12.358 2.951 2.787 1.00 55.12 78 ILE A CA 1
ATOM 637 C C . ILE A 1 78 ? 10.831 3.235 2.809 1.00 55.12 78 ILE A C 1
ATOM 639 O O . ILE A 1 78 ? 10.333 4.324 2.531 1.00 55.12 78 ILE A O 1
ATOM 643 N N . ALA A 1 79 ? 10.068 2.215 3.191 1.00 56.00 79 ALA A N 1
ATOM 644 C CA . ALA A 1 79 ? 8.632 2.161 3.290 1.00 56.00 79 ALA A CA 1
ATOM 645 C C . ALA A 1 79 ? 8.023 3.137 4.314 1.00 56.00 79 ALA A C 1
ATOM 647 O O . ALA A 1 79 ? 6.876 3.530 4.129 1.00 56.00 79 ALA A O 1
ATOM 648 N N . ILE A 1 80 ? 8.753 3.532 5.371 1.00 60.69 80 ILE A N 1
ATOM 649 C CA . ILE A 1 80 ? 8.227 4.457 6.39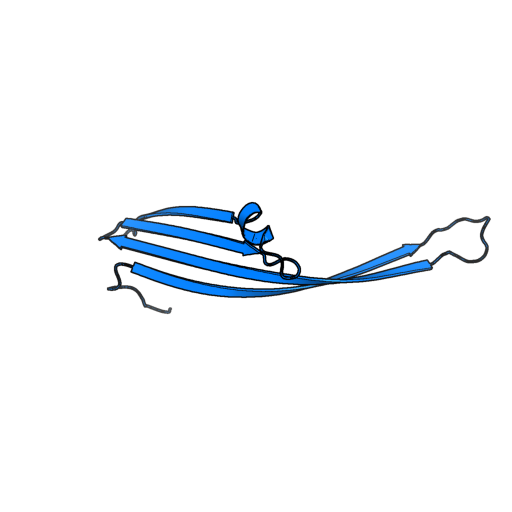8 1.00 60.69 80 ILE A CA 1
ATOM 650 C C . ILE A 1 80 ? 8.210 5.904 5.885 1.00 60.69 80 ILE A C 1
ATOM 652 O O . ILE A 1 80 ? 7.229 6.604 6.105 1.00 60.69 80 ILE A O 1
ATOM 656 N N . GLU A 1 81 ? 9.238 6.339 5.148 1.00 62.75 81 GLU A N 1
ATOM 657 C CA . GLU A 1 81 ? 9.281 7.687 4.549 1.00 62.75 81 GLU A CA 1
ATOM 658 C C . GLU A 1 81 ? 8.186 7.886 3.494 1.00 62.75 81 GLU A C 1
ATOM 660 O O . GLU A 1 81 ? 7.640 8.974 3.352 1.00 62.75 81 GLU A O 1
ATOM 665 N N . ASN A 1 82 ? 7.828 6.811 2.789 1.00 65.81 82 ASN A N 1
ATOM 666 C CA . ASN A 1 82 ? 6.764 6.802 1.783 1.00 65.81 82 ASN A CA 1
ATOM 667 C C . ASN A 1 82 ? 5.435 6.267 2.337 1.00 65.81 82 ASN A C 1
ATOM 669 O O . ASN A 1 82 ? 4.527 5.935 1.566 1.00 65.81 82 ASN A O 1
ATOM 673 N N . ALA A 1 83 ? 5.320 6.127 3.662 1.00 71.44 83 ALA A N 1
ATOM 674 C CA . ALA A 1 83 ? 4.097 5.640 4.267 1.00 71.44 83 ALA A CA 1
ATOM 675 C C . ALA A 1 83 ? 3.006 6.707 4.158 1.00 71.44 83 ALA A C 1
ATOM 677 O O . ALA A 1 83 ? 3.185 7.855 4.557 1.00 71.44 83 ALA A O 1
ATOM 678 N N . THR A 1 84 ? 1.849 6.317 3.636 1.00 77.88 84 THR A N 1
ATOM 679 C CA . THR A 1 84 ? 0.673 7.187 3.595 1.00 77.88 84 THR A CA 1
ATOM 680 C C . THR A 1 84 ? -0.210 6.868 4.789 1.00 77.88 84 THR A C 1
ATOM 682 O O . THR A 1 84 ? -0.586 5.711 4.990 1.00 77.88 84 THR A O 1
ATOM 685 N N . VAL A 1 85 ? -0.545 7.890 5.576 1.00 83.56 85 VAL A N 1
ATOM 686 C CA . VAL A 1 85 ? -1.476 7.780 6.701 1.00 83.56 85 VAL A CA 1
ATOM 687 C C . VAL A 1 85 ? -2.742 8.556 6.367 1.00 83.56 85 VAL A C 1
ATOM 689 O O . VAL A 1 85 ? -2.697 9.760 6.140 1.00 83.56 85 VAL A O 1
ATOM 692 N N . GLU A 1 86 ? -3.877 7.868 6.368 1.00 84.19 86 GLU A N 1
ATOM 693 C CA . GLU A 1 86 ? -5.198 8.475 6.225 1.00 84.19 86 GLU A CA 1
ATOM 694 C C . GLU A 1 86 ? -5.939 8.352 7.553 1.00 84.19 86 GLU A C 1
ATOM 696 O O . GLU A 1 86 ? -6.079 7.256 8.101 1.00 84.19 86 GLU A O 1
ATOM 701 N N . LEU A 1 87 ? -6.439 9.472 8.067 1.00 88.00 87 LEU A N 1
ATOM 702 C CA . LEU A 1 87 ? -7.311 9.508 9.235 1.00 88.00 87 LEU A CA 1
ATOM 703 C C . LEU A 1 87 ? -8.697 9.967 8.793 1.00 88.00 87 LEU A C 1
ATOM 705 O O . LEU A 1 87 ? -8.838 10.903 8.012 1.00 88.00 87 LEU A O 1
ATOM 709 N N . GLY A 1 88 ? -9.725 9.307 9.305 1.00 84.56 88 GLY A N 1
ATOM 710 C CA . GLY A 1 88 ? -11.115 9.605 9.008 1.00 84.56 88 GLY A CA 1
ATOM 711 C C . GLY A 1 88 ? -11.961 9.518 10.265 1.00 84.56 88 GLY A C 1
ATOM 712 O O . GLY A 1 88 ? -11.750 8.660 11.118 1.00 84.56 88 GLY A O 1
ATOM 713 N N . ALA A 1 89 ? -12.946 10.396 10.368 1.00 83.25 89 ALA A N 1
ATOM 714 C CA . ALA A 1 89 ? -13.994 10.319 11.370 1.00 83.25 89 ALA A CA 1
ATOM 715 C C . ALA A 1 89 ? -15.342 10.362 10.654 1.00 83.25 89 ALA A C 1
ATOM 717 O O . ALA A 1 89 ? -15.485 11.014 9.621 1.00 83.25 89 ALA A O 1
ATOM 718 N N . GLY A 1 90 ? -16.328 9.652 11.180 1.00 81.25 90 GLY A N 1
ATOM 719 C CA . GLY A 1 90 ? -17.659 9.648 10.599 1.00 81.25 90 GLY A CA 1
ATOM 720 C C . GLY A 1 90 ? -18.720 9.220 11.590 1.00 81.25 90 GLY A C 1
ATOM 721 O O . GLY A 1 90 ? -18.434 8.779 12.705 1.00 81.25 90 GLY A O 1
ATOM 722 N N . PHE A 1 91 ? -19.968 9.357 11.164 1.00 80.00 91 PHE A N 1
ATOM 723 C CA . PHE A 1 91 ? -21.129 8.943 11.929 1.00 80.00 91 PHE A CA 1
ATOM 724 C C . PHE A 1 91 ? -22.050 8.091 11.057 1.00 80.00 91 PHE A C 1
ATOM 726 O O . PHE A 1 91 ? -22.161 8.300 9.852 1.00 80.00 91 PHE A O 1
ATOM 733 N N . GLN A 1 92 ? -22.677 7.085 11.656 1.00 72.88 92 GLN A N 1
ATOM 734 C CA . GLN A 1 92 ? -23.713 6.296 11.005 1.00 72.88 92 GLN A CA 1
ATOM 735 C C . GLN A 1 92 ? -25.061 6.973 11.245 1.00 72.88 92 GLN A C 1
ATOM 737 O O . GLN A 1 92 ? -25.499 7.113 12.389 1.00 72.88 92 GLN A O 1
ATOM 742 N N . LEU A 1 93 ? -25.706 7.393 10.157 1.00 65.25 93 LEU A N 1
ATOM 743 C CA . LEU A 1 93 ? -27.117 7.761 10.161 1.00 65.25 93 LEU A CA 1
ATOM 744 C C . LEU A 1 93 ? -27.932 6.468 10.299 1.00 65.25 93 LEU A C 1
ATOM 746 O O . LEU A 1 93 ? -27.684 5.505 9.572 1.00 65.25 93 LEU A O 1
ATOM 750 N N . LYS A 1 94 ? -28.806 6.436 11.307 1.00 59.34 94 LYS A N 1
ATOM 751 C CA . LYS A 1 94 ? -29.714 5.318 11.587 1.00 59.34 94 LYS A CA 1
ATOM 752 C C . LYS A 1 94 ? -30.829 5.243 10.558 1.00 59.34 94 LYS A C 1
ATOM 754 O O . LYS A 1 94 ? -31.301 6.326 10.155 1.00 59.34 94 LYS A O 1
#

pLDDT: mean 71.2, std 12.98, range [34.84, 88.12]

Secondary structure (DSSP, 8-state):
-----SS-SEEEEEEEEEEEEEEEEEEEE--TTSSS-EEEEEEEEEEEEEEEEEEEEEETTEEEEEEEEEE--TTSSTTTTT-EEEEEEEE---

Nearest PDB structures (foldseek):
  6r2q-assembly1_B  TM=4.668E-01  e=4.564E+00  Shewanella baltica
  6h03-assembly1_F  TM=2.679E-01  e=4.810E-01  Homo sapiens
  8b0g-assembly1_B  TM=3.148E-01  e=2.768E+00  Homo sapiens
  5jzw-assembly1_H  TM=2.423E-01  e=1.154E+00  Aeromonas hydrophila
  5fmw-assembly1_A  TM=2.653E-01  e=7.069E+00  Homo sapiens